Protein AF-A0AAW8ANN6-F1 (afdb_monomer_lite)

pLDDT: mean 72.11, std 9.55, range [45.19, 84.0]

Radius of gyration: 27.36 Å; chains: 1; bounding box: 49×25×71 Å

Foldseek 3Di:
DWDWDDDPVVVDDTDIDDDDQADPVRHGPDDQDEDDPDPPDPHHDDPCPVCVVVVVVVVVVVVVVVVVVVVVVVVVVVVVPPPDPVVVVVVD

Structure (mmCIF, N/CA/C/O backbone):
data_AF-A0AAW8ANN6-F1
#
_entry.id   AF-A0AAW8ANN6-F1
#
loop_
_atom_site.group_PDB
_atom_site.id
_atom_site.type_symbol
_atom_site.label_atom_id
_atom_site.label_alt_id
_atom_site.label_comp_id
_atom_site.label_asym_id
_atom_site.label_entity_id
_atom_site.label_seq_id
_atom_site.pdbx_PDB_ins_code
_atom_site.Cartn_x
_atom_site.Cartn_y
_atom_site.Cartn_z
_atom_site.occupancy
_atom_site.B_iso_or_equiv
_atom_site.auth_seq_id
_atom_site.auth_comp_id
_atom_site.auth_asym_id
_atom_site.auth_atom_id
_atom_site.pdbx_PDB_model_num
ATOM 1 N N . TYR A 1 1 ? 17.853 4.119 -12.344 1.00 70.00 1 TYR A N 1
ATOM 2 C CA . TYR A 1 1 ? 16.999 5.012 -11.529 1.00 70.00 1 TYR A CA 1
ATOM 3 C C . TYR A 1 1 ? 17.590 5.099 -10.129 1.00 70.00 1 TYR A C 1
ATOM 5 O O . TYR A 1 1 ? 18.300 4.183 -9.738 1.00 70.00 1 TYR A O 1
ATOM 13 N N . TYR A 1 2 ? 17.362 6.196 -9.405 1.00 74.81 2 TYR A N 1
ATOM 14 C CA . TYR A 1 2 ? 17.762 6.316 -7.999 1.00 74.81 2 TYR A CA 1
ATOM 15 C C . TYR A 1 2 ? 16.558 5.986 -7.119 1.00 74.81 2 TYR A C 1
ATOM 17 O O . TYR A 1 2 ? 15.470 6.502 -7.365 1.00 74.81 2 TYR A O 1
ATOM 25 N N . VAL A 1 3 ? 16.747 5.115 -6.132 1.00 76.06 3 VAL A N 1
ATOM 26 C CA . VAL A 1 3 ? 15.724 4.763 -5.140 1.00 76.06 3 VAL A CA 1
ATOM 27 C C . VAL A 1 3 ? 16.214 5.245 -3.780 1.00 76.06 3 VAL A C 1
ATOM 29 O O . VAL A 1 3 ? 17.349 4.950 -3.399 1.00 76.06 3 VAL A O 1
ATOM 32 N N . SER A 1 4 ? 15.389 6.022 -3.080 1.00 78.50 4 SER A N 1
ATOM 33 C CA . SER A 1 4 ? 15.628 6.387 -1.684 1.00 78.50 4 SER A CA 1
ATOM 34 C C . SER A 1 4 ? 15.209 5.230 -0.783 1.00 78.50 4 SER A C 1
ATOM 36 O O . SER A 1 4 ? 14.095 4.720 -0.915 1.00 78.50 4 SER A O 1
ATOM 38 N N . GLU A 1 5 ? 16.078 4.827 0.138 1.00 70.94 5 GLU A N 1
ATOM 39 C CA . GLU A 1 5 ? 15.655 4.061 1.314 1.00 70.94 5 GLU A CA 1
ATOM 40 C C . GLU A 1 5 ? 14.695 4.940 2.128 1.00 70.94 5 GLU A C 1
ATOM 42 O O . GLU A 1 5 ? 14.996 6.112 2.351 1.00 70.94 5 GLU A O 1
ATOM 47 N N . ASP A 1 6 ? 13.529 4.394 2.490 1.00 69.75 6 ASP A N 1
ATOM 48 C CA . ASP A 1 6 ? 12.453 5.113 3.179 1.00 69.75 6 ASP A CA 1
ATOM 49 C C . ASP A 1 6 ? 12.989 5.852 4.411 1.00 69.75 6 ASP A C 1
ATOM 51 O O . ASP A 1 6 ? 13.410 5.237 5.390 1.00 69.75 6 ASP A O 1
ATOM 55 N N . GLY A 1 7 ? 13.013 7.181 4.340 1.00 61.56 7 GLY A N 1
ATOM 56 C CA . GLY A 1 7 ? 13.444 8.034 5.436 1.00 61.56 7 GLY A CA 1
ATOM 57 C C . GLY A 1 7 ? 12.297 8.859 5.996 1.00 61.56 7 GLY A C 1
ATOM 58 O O . GLY A 1 7 ? 12.445 10.072 6.166 1.00 61.56 7 GLY A O 1
ATOM 59 N N . TYR A 1 8 ? 11.152 8.226 6.259 1.00 62.81 8 TYR A N 1
ATOM 60 C CA . TYR A 1 8 ? 10.098 8.831 7.066 1.00 62.81 8 TYR A CA 1
ATOM 61 C C . TYR A 1 8 ? 10.597 9.118 8.499 1.00 62.81 8 TYR A C 1
ATOM 63 O O . TYR A 1 8 ? 11.187 8.234 9.123 1.00 62.81 8 TYR A O 1
ATOM 71 N N . PRO A 1 9 ? 10.342 10.312 9.073 1.00 61.22 9 PRO A N 1
ATOM 72 C CA . PRO A 1 9 ? 9.696 11.487 8.483 1.00 61.22 9 PRO A CA 1
ATOM 73 C C . PRO A 1 9 ? 10.705 12.266 7.620 1.00 61.22 9 PRO A C 1
ATOM 75 O O . PRO A 1 9 ? 11.802 12.545 8.092 1.00 61.22 9 PRO A O 1
ATOM 78 N N . GLY A 1 10 ? 10.327 12.632 6.384 1.00 66.31 10 GLY A N 1
ATOM 79 C CA . GLY A 1 10 ? 11.177 13.061 5.242 1.00 66.31 10 GLY A CA 1
ATOM 80 C C . GLY A 1 10 ? 12.177 14.226 5.403 1.00 66.31 10 GLY A C 1
ATOM 81 O O . GLY A 1 10 ? 12.679 14.742 4.410 1.00 66.31 10 GLY A O 1
ATOM 82 N N . TRP A 1 11 ? 12.471 14.634 6.632 1.00 70.88 11 TRP A N 1
ATOM 83 C CA . TRP A 1 11 ? 13.522 15.559 7.055 1.00 70.88 11 TRP A CA 1
ATOM 84 C C . TRP A 1 11 ? 14.818 14.833 7.464 1.00 70.88 11 TRP A C 1
ATOM 86 O O . TRP A 1 11 ? 15.844 15.478 7.674 1.00 70.88 11 TRP A O 1
ATOM 96 N N . MET A 1 12 ? 14.781 13.502 7.595 1.00 73.38 12 MET A N 1
ATOM 97 C CA . MET A 1 12 ? 15.958 12.667 7.854 1.00 73.38 12 MET A CA 1
ATOM 98 C C . MET A 1 12 ? 16.830 12.540 6.589 1.00 73.38 12 MET A C 1
ATOM 100 O O . MET A 1 12 ? 16.296 12.534 5.473 1.00 73.38 12 MET A O 1
ATOM 104 N N . PRO A 1 13 ? 18.164 12.412 6.727 1.00 73.25 13 PRO A N 1
ATOM 105 C CA . PRO A 1 13 ? 19.057 12.200 5.592 1.00 73.25 13 PRO A CA 1
ATOM 106 C C . PRO A 1 13 ? 18.671 10.926 4.829 1.00 73.25 13 PRO A C 1
ATOM 108 O O . PRO A 1 13 ? 18.702 9.824 5.370 1.00 73.25 13 PRO A O 1
ATOM 111 N N . GLN A 1 14 ? 18.300 11.092 3.559 1.00 78.06 14 GLN A N 1
ATOM 112 C CA . GLN A 1 14 ? 17.890 9.993 2.687 1.00 78.06 14 GLN A CA 1
ATOM 113 C C . GLN A 1 14 ? 19.122 9.308 2.098 1.00 78.06 14 GLN A C 1
ATOM 115 O O . GLN A 1 14 ? 19.996 9.964 1.518 1.00 78.06 14 GLN A O 1
ATOM 120 N N . LYS A 1 15 ? 19.176 7.980 2.190 1.00 79.81 15 LYS A N 1
ATOM 121 C CA . LYS A 1 15 ? 20.194 7.189 1.502 1.00 79.81 15 LYS A CA 1
ATOM 122 C C . LYS A 1 15 ? 19.694 6.838 0.106 1.00 79.81 15 LYS A C 1
ATOM 124 O O . LYS A 1 15 ? 18.714 6.118 -0.062 1.00 79.81 15 LYS A O 1
ATOM 129 N N . TRP A 1 16 ? 20.380 7.367 -0.901 1.00 81.62 16 TRP A N 1
ATOM 130 C CA . TRP A 1 16 ? 20.057 7.134 -2.304 1.00 81.62 16 TRP A CA 1
ATOM 131 C C . TRP A 1 16 ? 20.901 5.997 -2.859 1.00 81.62 16 TRP A C 1
ATOM 133 O O . TRP A 1 16 ? 22.130 6.058 -2.836 1.00 81.62 16 TRP A O 1
ATOM 143 N N . THR A 1 17 ? 20.238 4.983 -3.407 1.00 83.81 17 THR A N 1
AT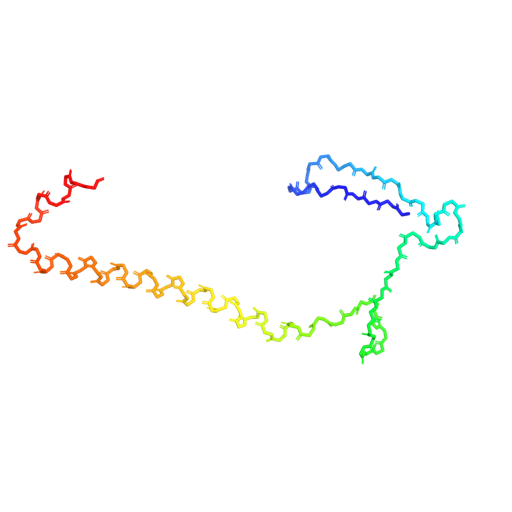OM 144 C CA . THR A 1 17 ? 20.902 3.874 -4.095 1.00 83.81 17 THR A CA 1
ATOM 145 C C . THR A 1 17 ? 20.648 3.982 -5.590 1.00 83.81 17 THR A C 1
ATOM 147 O O . THR A 1 17 ?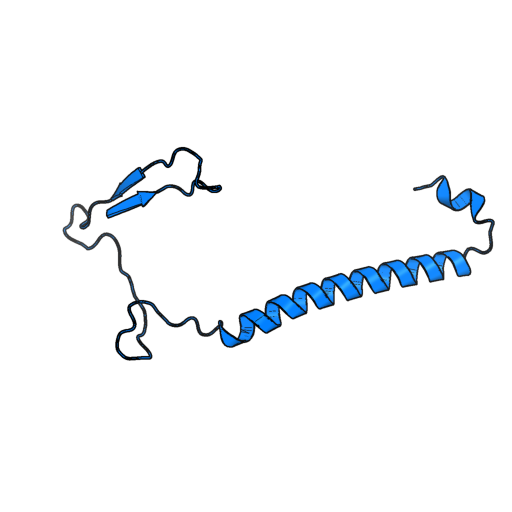 19.503 4.094 -6.036 1.00 83.81 17 THR A O 1
ATOM 150 N N . TRP A 1 18 ? 21.720 3.967 -6.384 1.00 81.88 18 TRP A N 1
ATOM 151 C CA . TRP A 1 18 ? 21.599 3.890 -7.835 1.00 81.88 18 TRP A CA 1
ATOM 152 C C . TRP A 1 18 ? 21.304 2.456 -8.264 1.00 81.88 18 TRP A C 1
ATOM 154 O O . TRP A 1 18 ? 22.009 1.528 -7.873 1.00 81.88 18 TRP A O 1
ATOM 164 N N . ILE A 1 19 ? 20.289 2.293 -9.105 1.00 80.62 19 ILE A N 1
ATOM 165 C CA . ILE A 1 19 ? 19.912 1.013 -9.695 1.00 80.62 19 ILE A CA 1
ATOM 166 C C . ILE A 1 19 ? 20.065 1.121 -11.219 1.00 80.62 19 ILE A C 1
ATOM 168 O O . ILE A 1 19 ? 19.453 2.014 -11.828 1.00 80.62 19 ILE A O 1
ATOM 172 N N . PRO A 1 20 ? 20.866 0.250 -11.858 1.00 83.00 20 PRO A N 1
ATOM 173 C CA . PRO A 1 20 ? 21.012 0.239 -13.307 1.00 83.00 20 PRO A CA 1
ATOM 174 C C . PRO A 1 20 ? 19.674 -0.065 -13.985 1.00 83.00 20 PRO A C 1
ATOM 176 O O . PRO A 1 20 ? 18.852 -0.818 -13.471 1.00 83.00 20 PRO A O 1
ATOM 179 N N . ARG A 1 21 ? 19.448 0.524 -15.164 1.00 76.44 21 ARG A N 1
ATOM 180 C CA . ARG A 1 21 ? 18.239 0.263 -15.965 1.00 76.44 21 ARG A CA 1
ATOM 181 C C . ARG A 1 21 ? 18.188 -1.188 -16.449 1.00 76.44 21 ARG A C 1
ATOM 183 O O . ARG A 1 21 ? 17.117 -1.790 -16.493 1.00 76.44 21 ARG A O 1
ATOM 190 N N . GLU A 1 22 ? 19.346 -1.725 -16.808 1.00 84.00 22 GLU A N 1
ATOM 191 C CA . 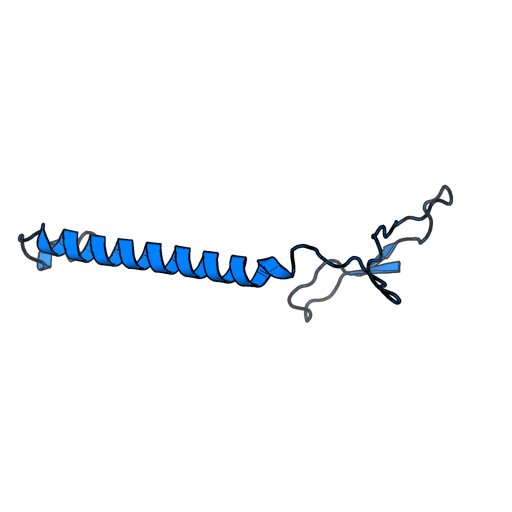GLU A 1 22 ? 19.516 -3.073 -17.332 1.00 84.00 22 GLU A CA 1
ATOM 192 C C . GLU A 1 22 ? 20.444 -3.860 -16.410 1.00 84.00 22 GLU A C 1
ATOM 194 O O . GLU A 1 22 ? 21.466 -3.351 -15.950 1.00 84.00 22 GLU A O 1
ATOM 199 N N . LEU A 1 23 ? 20.074 -5.106 -16.120 1.00 82.50 23 LEU A N 1
ATOM 200 C CA . LEU A 1 23 ? 20.971 -6.057 -15.470 1.00 82.50 23 LEU A CA 1
ATOM 201 C C . LEU A 1 23 ? 22.165 -6.352 -16.396 1.00 82.50 23 LEU A C 1
ATOM 203 O O . LEU A 1 23 ? 22.046 -6.169 -17.606 1.00 82.50 23 LEU A O 1
ATOM 207 N N . PRO A 1 24 ? 23.282 -6.899 -15.883 1.00 82.56 24 PRO A N 1
ATOM 208 C CA . PRO A 1 24 ? 24.460 -7.227 -16.698 1.00 82.56 24 PRO A CA 1
ATOM 209 C C . PRO A 1 24 ? 24.180 -8.096 -17.940 1.00 82.56 24 PRO A C 1
ATOM 211 O O . PRO A 1 24 ? 24.963 -8.095 -18.880 1.00 82.56 24 PRO A O 1
ATOM 214 N N . GLY A 1 25 ? 23.056 -8.822 -17.959 1.00 83.00 25 GLY A N 1
ATOM 215 C CA . GLY A 1 25 ? 22.572 -9.590 -19.110 1.00 83.00 25 GLY A CA 1
ATOM 216 C C . GLY A 1 25 ? 21.616 -8.845 -20.056 1.00 83.00 25 GLY A C 1
ATOM 217 O O . GLY A 1 25 ? 20.879 -9.507 -20.779 1.00 83.00 25 GLY A O 1
ATOM 218 N N . GLY A 1 26 ? 21.534 -7.511 -20.009 1.00 81.50 26 GLY A N 1
ATOM 219 C CA . GLY A 1 26 ? 20.711 -6.683 -20.911 1.00 81.50 26 GLY A CA 1
ATOM 220 C C . GLY A 1 26 ? 19.197 -6.726 -20.658 1.00 81.50 26 GLY A C 1
ATOM 221 O O . GLY A 1 26 ? 18.415 -6.149 -21.407 1.00 81.50 26 GLY A O 1
ATOM 222 N N . ARG A 1 27 ? 18.743 -7.417 -19.606 1.00 81.56 27 ARG A N 1
ATOM 223 C CA . ARG A 1 27 ? 17.321 -7.477 -19.225 1.00 81.56 27 ARG A CA 1
ATOM 224 C C . ARG A 1 27 ? 16.946 -6.247 -18.404 1.00 81.56 27 ARG A C 1
ATOM 226 O O . ARG A 1 27 ? 17.732 -5.818 -17.563 1.00 81.56 27 ARG A O 1
ATOM 233 N N . ALA A 1 28 ? 15.732 -5.728 -18.586 1.00 80.31 28 ALA A N 1
ATOM 234 C CA . ALA A 1 28 ? 15.210 -4.643 -17.756 1.00 80.31 28 ALA A CA 1
ATOM 235 C C . ALA A 1 28 ? 15.235 -5.033 -16.267 1.00 80.31 28 ALA A C 1
ATOM 237 O O . ALA A 1 28 ? 14.761 -6.108 -15.895 1.00 80.31 28 ALA A O 1
ATOM 238 N N . SER A 1 29 ? 15.792 -4.163 -15.421 1.00 77.75 29 SER A N 1
ATOM 239 C CA . SER A 1 29 ? 15.914 -4.415 -13.980 1.00 77.75 29 SER A CA 1
ATOM 240 C C . SER A 1 29 ? 14.590 -4.270 -13.222 1.00 77.75 29 SER A C 1
ATOM 242 O O . SER A 1 29 ? 14.485 -4.785 -12.111 1.00 77.75 29 SER A O 1
ATOM 244 N N . PHE A 1 30 ? 13.588 -3.605 -13.799 1.00 74.81 30 PHE A N 1
ATOM 245 C CA . PHE A 1 30 ? 12.250 -3.465 -13.229 1.00 74.81 30 PHE A CA 1
ATOM 246 C C . PHE A 1 30 ? 11.203 -3.601 -14.332 1.00 74.81 30 PHE A C 1
ATOM 248 O O . PHE A 1 30 ? 11.372 -3.051 -15.422 1.00 74.81 30 PHE A O 1
ATOM 255 N N . ILE A 1 31 ? 10.123 -4.324 -14.041 1.00 79.31 31 ILE A N 1
ATOM 256 C CA . ILE A 1 31 ? 8.996 -4.502 -14.954 1.00 79.31 31 ILE A CA 1
ATOM 257 C C . ILE A 1 31 ? 7.757 -3.963 -14.245 1.00 79.31 31 ILE A C 1
ATOM 259 O O . ILE A 1 31 ? 7.299 -4.534 -13.259 1.00 79.31 31 ILE A O 1
ATOM 263 N N . HIS A 1 32 ? 7.230 -2.846 -14.741 1.00 75.88 32 HIS A N 1
ATOM 264 C CA . HIS A 1 32 ? 5.965 -2.287 -14.273 1.00 75.88 32 HIS A CA 1
ATOM 265 C C . HIS A 1 32 ? 4.830 -2.897 -15.094 1.00 75.88 32 HIS A C 1
ATOM 267 O O . HIS A 1 32 ? 4.600 -2.482 -16.228 1.00 75.88 32 HIS A O 1
ATOM 273 N N . VAL A 1 33 ? 4.169 -3.919 -14.549 1.00 76.75 33 VAL A N 1
ATOM 274 C CA . VAL A 1 33 ? 3.028 -4.585 -15.194 1.00 76.75 33 VAL A CA 1
ATOM 275 C C . VAL A 1 33 ? 1.748 -4.094 -14.538 1.00 76.75 33 VAL A C 1
ATOM 277 O O . VAL A 1 33 ? 1.586 -4.213 -13.325 1.00 76.75 33 VAL A O 1
ATOM 280 N N . PHE A 1 34 ? 0.837 -3.552 -15.335 1.00 79.94 34 PHE A N 1
ATOM 281 C CA . PHE A 1 34 ? -0.519 -3.236 -14.907 1.00 79.94 34 PHE A CA 1
ATOM 282 C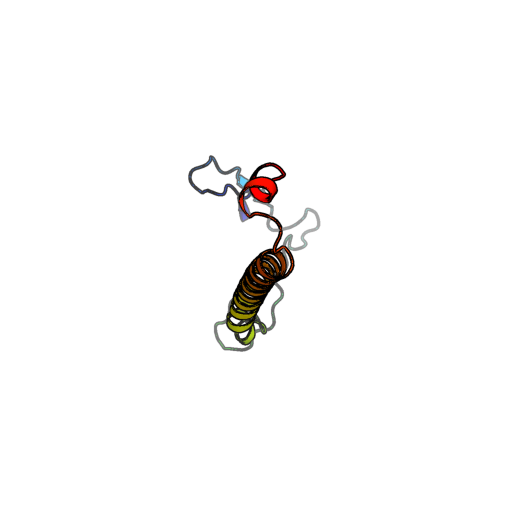 C . PHE A 1 34 ? -1.476 -3.371 -16.089 1.00 79.94 34 PHE A C 1
ATOM 284 O O . PHE A 1 34 ? -1.057 -3.285 -17.243 1.00 79.94 34 PHE A O 1
ATOM 291 N N . GLU A 1 35 ? -2.752 -3.584 -15.790 1.00 76.75 35 GLU A N 1
ATOM 292 C CA . GLU A 1 35 ? -3.819 -3.608 -16.784 1.00 76.75 35 GLU A CA 1
ATOM 293 C C . GLU A 1 35 ? -4.430 -2.199 -16.884 1.00 76.75 35 GLU A C 1
ATOM 295 O O . GLU A 1 35 ? -4.950 -1.699 -15.880 1.00 76.75 35 GLU A O 1
ATOM 300 N N . PRO A 1 36 ? -4.305 -1.506 -18.033 1.00 73.56 36 PRO A N 1
ATOM 301 C CA . PRO A 1 36 ? -4.936 -0.208 -18.228 1.00 73.56 36 PRO A CA 1
ATOM 302 C C . PRO A 1 36 ? -6.440 -0.397 -18.443 1.00 73.56 36 PRO A C 1
ATOM 304 O O . PRO A 1 36 ? -6.861 -1.127 -19.338 1.00 73.56 36 PRO A O 1
ATOM 307 N N . VAL A 1 37 ? -7.243 0.274 -17.624 1.00 78.50 37 VAL A N 1
ATOM 308 C CA . VAL A 1 37 ? -8.712 0.260 -17.705 1.00 78.50 37 VAL A CA 1
ATOM 309 C C . VAL A 1 37 ? -9.232 1.489 -18.459 1.00 78.50 37 VAL A C 1
ATOM 311 O O . VAL A 1 37 ? -10.264 1.419 -19.120 1.00 78.50 37 VAL A O 1
ATOM 314 N N . GLU A 1 38 ? -8.504 2.608 -18.405 1.00 77.06 38 GLU A N 1
ATOM 315 C CA . GLU A 1 38 ? -8.857 3.871 -19.070 1.00 77.06 38 GLU A CA 1
ATOM 316 C C . GLU A 1 38 ? -7.678 4.430 -19.881 1.00 77.06 38 GLU A C 1
ATOM 318 O O . GLU A 1 38 ? -6.511 4.112 -19.624 1.00 77.06 38 GLU A O 1
ATOM 323 N N . ASP A 1 39 ? -7.987 5.293 -20.852 1.00 76.25 39 ASP A N 1
ATOM 324 C CA . ASP A 1 39 ? -6.982 5.973 -21.671 1.00 76.25 39 ASP A CA 1
ATOM 325 C C . ASP A 1 39 ? -6.137 6.946 -20.827 1.00 76.25 39 ASP A C 1
ATOM 327 O O . ASP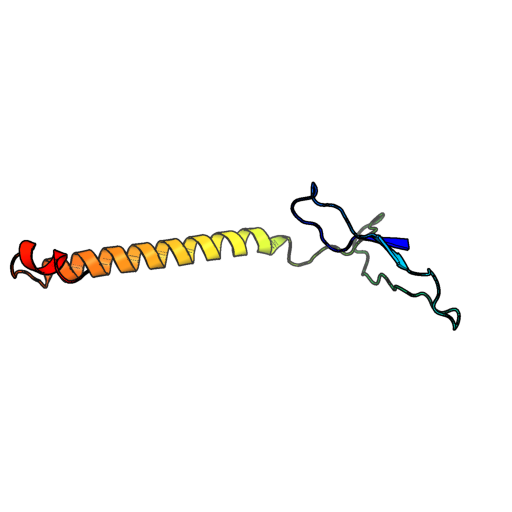 A 1 39 ? -6.639 7.638 -19.940 1.00 76.25 39 ASP A O 1
ATOM 331 N N . GLY A 1 40 ? -4.827 6.978 -21.073 1.00 77.69 40 GLY A N 1
ATOM 332 C CA . GLY A 1 40 ? -3.873 7.790 -20.307 1.00 77.69 40 GLY A CA 1
ATOM 333 C C . GLY A 1 40 ? -3.461 7.238 -18.931 1.00 77.69 40 GLY A C 1
ATOM 334 O O . GLY A 1 40 ? -2.686 7.891 -18.224 1.00 77.69 40 GLY A O 1
ATOM 335 N N . GLN A 1 41 ? -3.909 6.042 -18.531 1.00 76.94 41 GLN A N 1
ATOM 336 C CA . GLN A 1 41 ? -3.476 5.433 -17.268 1.00 76.94 41 GLN A CA 1
ATOM 337 C C . GLN A 1 41 ? -1.996 5.019 -17.314 1.00 76.94 41 GLN A C 1
ATOM 339 O O . GLN A 1 41 ? -1.566 4.222 -18.141 1.00 76.94 41 GLN A O 1
ATOM 344 N N . THR A 1 42 ? -1.203 5.546 -16.377 1.00 74.75 42 THR A N 1
ATOM 345 C CA . THR A 1 42 ? 0.227 5.206 -16.197 1.00 74.75 42 THR A CA 1
ATOM 346 C C . THR A 1 42 ? 0.467 4.243 -15.027 1.00 74.75 42 THR A C 1
ATOM 348 O O . THR A 1 42 ? 1.598 3.818 -14.766 1.00 74.75 42 THR A O 1
ATOM 351 N N . ARG A 1 43 ? -0.600 3.897 -14.298 1.00 74.31 43 ARG A N 1
ATOM 352 C CA . ARG A 1 43 ? -0.624 2.977 -13.155 1.00 74.31 43 ARG A CA 1
ATOM 353 C C . ARG A 1 43 ? -1.945 2.211 -13.157 1.00 74.31 43 ARG A C 1
ATOM 355 O O . ARG A 1 43 ? -2.950 2.741 -13.615 1.00 74.31 43 ARG A O 1
ATOM 362 N N . GLY A 1 44 ? -1.934 0.994 -12.614 1.00 72.31 44 GLY A N 1
ATOM 363 C CA . GLY A 1 44 ? -3.149 0.196 -12.472 1.00 72.31 44 GLY A CA 1
ATOM 364 C C . GLY A 1 44 ? -4.143 0.858 -11.523 1.00 72.31 44 GLY A C 1
ATOM 365 O O . GLY A 1 44 ? -3.757 1.352 -10.459 1.00 72.31 44 GLY A O 1
ATOM 366 N N . ALA A 1 45 ? -5.418 0.850 -11.900 1.00 69.88 45 ALA A N 1
ATOM 367 C CA . ALA A 1 45 ? -6.500 1.227 -11.005 1.00 69.88 45 ALA A CA 1
ATOM 368 C C . ALA A 1 45 ? -6.647 0.154 -9.912 1.00 69.88 45 ALA A C 1
ATOM 370 O O . ALA A 1 45 ? -6.805 -1.031 -10.204 1.00 69.88 45 ALA A O 1
ATOM 371 N N . ASN A 1 46 ? -6.567 0.550 -8.639 1.00 67.81 46 ASN A N 1
ATOM 372 C CA . ASN A 1 46 ? -6.764 -0.385 -7.534 1.00 67.81 46 ASN A CA 1
ATOM 373 C C . ASN A 1 46 ? -8.260 -0.715 -7.408 1.00 67.81 46 ASN A C 1
ATOM 375 O O . ASN A 1 46 ? -9.053 0.140 -7.020 1.00 67.81 46 ASN A O 1
ATOM 379 N N . VAL A 1 47 ? -8.635 -1.963 -7.689 1.00 68.69 47 VAL A N 1
ATOM 380 C CA . VAL A 1 47 ? -10.022 -2.459 -7.596 1.00 68.69 47 VAL A CA 1
ATOM 381 C C . VAL A 1 47 ? -10.631 -2.321 -6.196 1.00 68.69 47 VAL A C 1
ATOM 383 O O . VAL A 1 47 ? -11.848 -2.241 -6.062 1.00 68.69 47 VAL A O 1
ATOM 386 N N . PHE A 1 48 ? -9.803 -2.243 -5.151 1.00 65.44 48 PHE A N 1
ATOM 387 C CA . PHE A 1 48 ? -10.258 -2.104 -3.766 1.00 65.44 48 PHE A CA 1
ATOM 388 C C . PHE A 1 48 ? -10.505 -0.657 -3.336 1.00 65.44 48 PHE A C 1
ATOM 390 O O . PHE A 1 48 ? -10.881 -0.422 -2.188 1.00 65.44 48 PHE A O 1
ATOM 397 N N . TYR A 1 49 ? -10.318 0.324 -4.224 1.00 64.56 49 TYR A N 1
ATOM 398 C CA . TYR A 1 49 ? -10.533 1.730 -3.878 1.00 64.56 49 TYR A CA 1
ATOM 399 C C . TYR A 1 49 ? -11.975 1.998 -3.417 1.00 64.56 49 TYR A C 1
ATOM 401 O O . TYR A 1 49 ? -12.189 2.748 -2.470 1.00 64.56 49 TYR A O 1
ATOM 409 N N . SER A 1 50 ? -12.955 1.306 -4.006 1.00 71.31 50 SER A N 1
ATOM 410 C CA . SER A 1 50 ? -14.374 1.396 -3.631 1.00 71.31 50 SER A CA 1
ATOM 411 C C . SER A 1 50 ? -14.690 0.848 -2.234 1.00 71.31 50 SER A C 1
ATOM 413 O O . SER A 1 50 ? -15.680 1.249 -1.629 1.00 71.31 50 SER A O 1
ATOM 415 N N . VAL A 1 51 ? -13.856 -0.050 -1.703 1.00 70.44 51 VAL A N 1
ATOM 416 C CA . VAL A 1 51 ? -14.087 -0.733 -0.416 1.00 70.44 51 VAL A CA 1
ATOM 417 C C . VAL A 1 51 ? -13.220 -0.140 0.702 1.00 70.44 51 VAL A C 1
ATOM 419 O O . VAL A 1 51 ? -13.462 -0.384 1.881 1.00 70.44 51 VAL A O 1
ATOM 422 N N . MET A 1 52 ? -12.232 0.689 0.362 1.00 75.06 52 MET A N 1
ATOM 423 C CA . MET A 1 52 ? -11.277 1.245 1.324 1.00 75.06 52 MET A CA 1
ATOM 424 C C . MET A 1 52 ? -11.946 2.119 2.397 1.00 75.06 52 MET A C 1
ATOM 426 O O . MET A 1 52 ? -11.610 2.020 3.577 1.00 75.06 52 MET A O 1
ATOM 430 N N . GLU A 1 53 ? -12.926 2.938 2.011 1.00 70.94 53 GLU A N 1
ATOM 431 C CA . GLU A 1 53 ? -13.699 3.756 2.954 1.00 70.94 53 GLU A CA 1
ATOM 432 C C . GLU A 1 53 ? -14.527 2.886 3.914 1.00 70.94 53 GLU A C 1
ATOM 434 O O . GLU A 1 53 ? -14.534 3.115 5.125 1.00 70.94 53 GLU A O 1
ATOM 439 N N . GLN A 1 54 ? -15.150 1.824 3.394 1.00 68.31 54 GLN A N 1
ATOM 440 C CA . GLN A 1 54 ? -15.922 0.873 4.197 1.00 68.31 54 GLN A CA 1
ATOM 441 C C . GLN A 1 54 ? -15.030 0.106 5.181 1.00 68.31 54 GLN A C 1
ATOM 443 O O . GLN A 1 54 ? -15.405 -0.066 6.340 1.00 68.31 54 GLN A O 1
ATOM 448 N N . MET A 1 55 ? -13.827 -0.296 4.762 1.00 74.19 55 MET A N 1
ATOM 449 C CA . MET A 1 55 ? -12.852 -0.946 5.645 1.00 74.19 55 MET A CA 1
ATOM 450 C C . MET A 1 55 ? -12.418 -0.037 6.798 1.00 74.19 55 MET A C 1
ATOM 452 O O . MET A 1 55 ? -12.339 -0.494 7.936 1.00 74.19 55 MET A O 1
ATOM 456 N N . LYS A 1 56 ? -12.199 1.258 6.538 1.00 77.56 56 LYS A N 1
ATOM 457 C CA . LYS A 1 56 ? -11.858 2.219 7.595 1.00 77.56 56 LYS A CA 1
ATOM 458 C C . LYS A 1 56 ? -12.998 2.394 8.605 1.00 77.56 56 LYS A C 1
ATOM 460 O O . LYS A 1 56 ? -12.742 2.475 9.804 1.00 77.56 56 LYS A O 1
ATOM 465 N N . MET A 1 57 ? -14.251 2.420 8.146 1.00 74.75 57 MET A N 1
ATOM 466 C CA . MET A 1 57 ? -15.405 2.482 9.050 1.00 74.75 57 MET A CA 1
ATOM 467 C C . MET A 1 57 ? -15.555 1.211 9.892 1.00 74.75 57 MET A C 1
ATOM 469 O O . MET A 1 57 ? -15.849 1.311 11.084 1.00 74.75 57 MET A O 1
ATOM 473 N N . LEU A 1 58 ? -15.319 0.031 9.312 1.00 78.88 58 LEU A N 1
ATOM 474 C CA . LEU A 1 58 ? -15.383 -1.240 10.042 1.00 78.88 58 LEU A CA 1
ATOM 475 C C . LEU A 1 58 ? -14.410 -1.279 11.225 1.00 78.88 58 LEU A C 1
ATOM 477 O O . LEU A 1 58 ? -14.812 -1.679 12.315 1.00 78.88 58 LEU A O 1
ATOM 481 N N . ASP A 1 59 ? -13.181 -0.794 11.047 1.00 78.31 59 ASP A N 1
ATOM 482 C CA . ASP A 1 59 ? -12.194 -0.710 12.131 1.00 78.31 59 ASP A CA 1
ATOM 483 C C . ASP A 1 59 ? -12.674 0.217 13.268 1.00 78.31 59 ASP A C 1
ATOM 485 O O . ASP A 1 59 ? -12.644 -0.133 14.451 1.00 78.31 59 ASP A O 1
ATOM 489 N N . THR A 1 60 ? -13.243 1.381 12.934 1.00 77.75 60 THR A N 1
ATOM 490 C CA . THR A 1 60 ? -13.818 2.282 13.953 1.00 77.75 60 THR A CA 1
ATOM 491 C C . THR A 1 60 ? -15.038 1.686 14.663 1.00 77.75 60 THR A C 1
ATOM 493 O O . THR A 1 60 ? -15.199 1.852 15.876 1.00 77.75 60 THR A O 1
ATOM 496 N N . LEU A 1 61 ? -15.886 0.948 13.941 1.00 77.69 61 LEU A N 1
ATOM 497 C CA . LEU A 1 61 ? -17.050 0.280 14.518 1.00 77.69 61 LEU A CA 1
ATOM 498 C C . LEU A 1 61 ? -16.619 -0.832 15.480 1.00 77.69 61 LEU A C 1
ATOM 500 O O . LEU A 1 61 ? -17.163 -0.937 16.577 1.00 77.69 61 LEU A O 1
ATOM 504 N N . GLN A 1 62 ? -15.619 -1.629 15.107 1.00 76.75 62 GLN A N 1
ATOM 505 C CA . GLN A 1 62 ? -15.095 -2.690 15.962 1.00 76.75 62 GLN A CA 1
ATOM 506 C C . GLN A 1 62 ? -14.507 -2.122 17.263 1.00 76.75 62 GLN A C 1
ATOM 508 O O . GLN A 1 62 ? -14.810 -2.619 18.350 1.00 76.75 62 GLN A O 1
ATOM 513 N N . ASN A 1 63 ? -13.740 -1.032 17.170 1.00 78.06 63 ASN A N 1
ATOM 514 C CA . ASN A 1 63 ? -13.162 -0.363 18.336 1.00 78.06 63 ASN A CA 1
ATOM 515 C C . ASN A 1 63 ? -14.237 0.218 19.275 1.00 78.06 63 ASN A C 1
ATOM 517 O O . ASN A 1 63 ? -14.171 0.023 20.490 1.00 78.06 63 ASN A O 1
ATOM 521 N N . THR A 1 64 ? -15.265 0.878 18.736 1.00 79.62 64 THR A N 1
ATOM 522 C CA . THR A 1 64 ? -16.368 1.431 19.549 1.00 79.62 64 THR A CA 1
ATOM 523 C C . THR A 1 64 ? -17.242 0.345 20.180 1.00 79.62 64 THR A C 1
ATOM 525 O O . THR A 1 64 ? -17.684 0.499 21.321 1.00 79.62 64 THR A O 1
ATOM 528 N N . GLN A 1 65 ? -17.458 -0.780 19.492 1.00 75.75 65 GLN A N 1
ATOM 529 C CA . GLN A 1 65 ? -18.154 -1.937 20.058 1.00 75.75 65 GLN A CA 1
ATOM 530 C C . GLN A 1 65 ? -17.381 -2.544 21.230 1.00 75.75 65 GLN A C 1
ATOM 532 O O . GLN A 1 65 ? -17.985 -2.812 22.270 1.00 75.75 65 GLN A O 1
ATOM 537 N N . LEU A 1 66 ? -16.061 -2.705 21.101 1.00 79.62 66 LEU A N 1
ATOM 538 C CA . LEU A 1 66 ? -15.210 -3.212 22.177 1.00 79.62 66 LEU A CA 1
ATOM 539 C C . LEU A 1 66 ? -15.223 -2.269 23.389 1.00 79.62 66 LEU A C 1
ATOM 541 O O . LEU A 1 66 ? -15.420 -2.720 24.515 1.00 79.62 66 LEU A O 1
ATOM 545 N N . GLN A 1 67 ? -15.129 -0.957 23.165 1.00 76.38 67 GLN A N 1
ATOM 546 C CA . GLN A 1 67 ? -15.259 0.041 24.231 1.00 76.38 67 GLN A CA 1
ATOM 547 C C . GLN A 1 67 ? -16.638 -0.003 24.906 1.00 76.38 67 GLN A C 1
ATOM 549 O O . GLN A 1 67 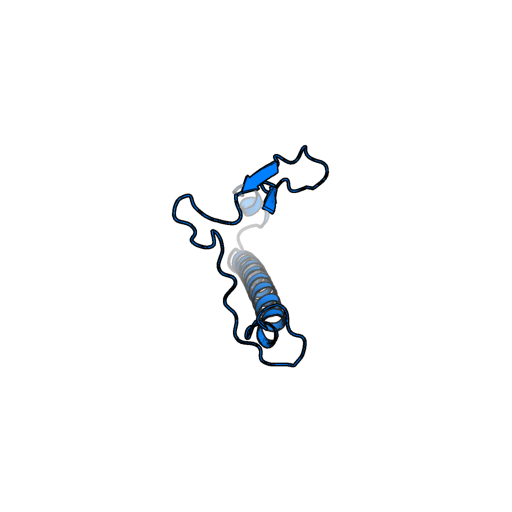? -16.724 0.008 26.132 1.00 76.38 67 GLN A O 1
ATOM 554 N N . SER A 1 68 ? -17.723 -0.109 24.131 1.00 77.69 68 SER A N 1
ATOM 555 C CA . SER A 1 68 ? -19.079 -0.232 24.681 1.00 77.69 68 SER A CA 1
ATOM 556 C C . SER A 1 68 ? -19.254 -1.516 25.492 1.00 77.69 68 SER A C 1
ATOM 558 O O . SER A 1 68 ? -19.881 -1.482 26.549 1.00 77.69 68 SER A O 1
ATOM 560 N N . ALA A 1 69 ? -18.691 -2.636 25.032 1.00 80.50 69 ALA A N 1
ATOM 561 C CA . ALA A 1 69 ? -18.726 -3.907 25.747 1.00 80.50 69 ALA A CA 1
ATOM 562 C C . ALA A 1 69 ? -17.959 -3.831 27.074 1.00 80.50 69 ALA A C 1
ATOM 564 O O . ALA A 1 69 ? -18.486 -4.276 28.089 1.00 80.50 69 ALA A O 1
ATOM 565 N N . ILE A 1 70 ? -16.778 -3.202 27.092 1.00 83.62 70 ILE A N 1
ATOM 566 C CA . ILE A 1 70 ? -15.999 -2.975 28.319 1.00 83.62 70 ILE A CA 1
ATOM 567 C C . ILE A 1 70 ? -16.783 -2.104 29.300 1.00 83.62 70 ILE A C 1
ATOM 569 O O . ILE A 1 70 ? -16.925 -2.472 30.460 1.00 83.62 70 ILE A O 1
ATOM 573 N N . VAL A 1 71 ? -17.349 -0.982 28.848 1.00 78.88 71 VAL A N 1
ATOM 574 C CA . VAL A 1 71 ? -18.144 -0.100 29.718 1.00 78.88 71 VAL A CA 1
ATOM 575 C C . VAL A 1 71 ? -19.370 -0.832 30.269 1.00 78.88 71 VAL A C 1
ATOM 577 O O . VAL A 1 71 ? -19.647 -0.736 31.460 1.00 78.88 71 VAL A O 1
ATOM 580 N N . LYS A 1 72 ? -20.080 -1.607 29.441 1.00 76.44 72 LYS A N 1
ATOM 581 C CA . LYS A 1 72 ? -21.221 -2.423 29.889 1.00 76.44 72 LYS A CA 1
ATOM 582 C C . LYS A 1 72 ? -20.804 -3.497 30.890 1.00 76.44 72 LYS A C 1
ATOM 584 O O . LYS A 1 72 ? -21.521 -3.699 31.861 1.00 76.44 72 LYS A O 1
ATOM 589 N N . ALA A 1 73 ? -19.663 -4.150 30.676 1.00 79.44 73 ALA A N 1
ATOM 590 C CA . ALA A 1 73 ? -19.118 -5.136 31.600 1.00 79.44 73 ALA A CA 1
ATOM 591 C C . ALA A 1 73 ? -18.706 -4.497 32.933 1.00 79.44 73 ALA A C 1
ATOM 593 O O . ALA A 1 73 ? -19.016 -5.054 33.975 1.00 79.44 73 ALA A O 1
ATOM 594 N N . MET A 1 74 ? -18.093 -3.310 32.915 1.00 77.25 74 MET A N 1
ATOM 595 C CA . MET A 1 74 ? -17.769 -2.548 34.127 1.00 77.25 74 MET A CA 1
ATOM 596 C C . MET A 1 74 ? -19.034 -2.139 34.886 1.00 77.25 74 MET A C 1
ATOM 598 O O . MET A 1 74 ? -19.122 -2.380 36.083 1.00 77.25 74 MET A O 1
ATOM 602 N N . TYR A 1 75 ? -20.041 -1.587 34.198 1.00 74.44 75 TYR A N 1
ATOM 603 C CA . TYR A 1 75 ? -21.333 -1.263 34.815 1.00 74.44 75 TYR A CA 1
ATOM 604 C C . TYR A 1 75 ? -22.010 -2.509 35.402 1.00 74.44 75 TYR A C 1
ATOM 606 O O . TYR A 1 75 ? -22.477 -2.472 36.538 1.00 74.44 75 TYR A O 1
ATOM 614 N N . ALA A 1 76 ? -22.034 -3.624 34.668 1.00 74.50 76 ALA A N 1
ATOM 615 C CA . ALA A 1 76 ? -22.588 -4.883 35.158 1.00 74.50 76 ALA A CA 1
ATOM 616 C C . ALA A 1 76 ? -21.814 -5.403 36.378 1.00 74.50 76 ALA A C 1
ATOM 618 O O . ALA A 1 76 ? -22.431 -5.729 37.384 1.00 74.50 76 ALA A O 1
ATOM 619 N N . ALA A 1 77 ? -20.480 -5.377 36.339 1.00 70.81 77 ALA A N 1
ATOM 620 C CA . ALA A 1 77 ? -19.628 -5.773 37.456 1.00 70.81 77 ALA A CA 1
ATOM 621 C C . ALA A 1 77 ? -19.853 -4.897 38.697 1.00 70.81 77 ALA A C 1
ATOM 623 O O . ALA A 1 77 ? -19.889 -5.422 39.802 1.00 70.81 77 ALA A O 1
ATOM 624 N N . THR A 1 78 ? -20.067 -3.584 38.539 1.00 65.88 78 THR A N 1
ATOM 625 C CA . THR A 1 78 ? -20.388 -2.696 39.672 1.00 65.88 78 THR A CA 1
ATOM 626 C C . THR A 1 78 ? -21.777 -2.938 40.264 1.00 65.88 78 THR A C 1
ATOM 628 O O . THR A 1 78 ? -21.966 -2.706 41.451 1.00 65.88 78 THR A O 1
ATOM 631 N N . ILE A 1 79 ? -22.741 -3.400 39.462 1.00 62.28 79 ILE A N 1
ATOM 632 C CA . ILE A 1 79 ? -24.115 -3.679 39.913 1.00 62.28 79 ILE A CA 1
ATOM 633 C C . ILE A 1 79 ? -24.210 -5.079 40.538 1.00 62.28 79 ILE A C 1
ATOM 635 O O . ILE A 1 79 ? -24.909 -5.259 41.529 1.00 62.28 79 ILE A O 1
ATOM 639 N N . GLU A 1 80 ? -23.501 -6.073 39.994 1.00 57.47 80 GLU A N 1
ATOM 640 C CA . GLU A 1 80 ? -23.387 -7.406 40.606 1.00 57.47 80 GLU A CA 1
ATOM 641 C C . GLU A 1 80 ? -22.535 -7.377 41.885 1.00 57.47 80 GLU A C 1
ATOM 643 O O . GLU A 1 80 ? -22.770 -8.159 42.805 1.00 57.47 80 GLU A O 1
ATOM 648 N N . SER A 1 81 ? -21.577 -6.448 41.973 1.00 52.72 81 SER A N 1
ATOM 649 C CA . SER A 1 81 ? -20.745 -6.209 43.152 1.00 52.72 81 SER A CA 1
ATOM 650 C C . SER A 1 81 ? -21.358 -5.158 44.085 1.00 52.72 81 SER A C 1
ATOM 652 O O . SER A 1 81 ? -20.691 -4.183 44.439 1.00 52.72 81 SER A O 1
ATOM 654 N N . GLU A 1 82 ? -22.587 -5.371 44.570 1.00 49.72 82 GLU A N 1
ATOM 655 C CA . GLU A 1 82 ? -23.062 -4.728 45.812 1.00 49.72 82 GLU A CA 1
ATOM 656 C C . GLU A 1 82 ? -22.295 -5.269 47.043 1.00 49.72 82 GLU A C 1
ATOM 658 O O . GLU A 1 82 ? -22.854 -5.804 48.000 1.00 49.72 82 GLU A O 1
ATOM 663 N N . LEU A 1 83 ? -20.972 -5.119 47.021 1.00 47.88 83 LEU A N 1
ATOM 664 C CA . LEU A 1 83 ? -20.108 -5.129 48.185 1.00 47.88 83 LEU A CA 1
ATOM 665 C C . LEU A 1 83 ? -19.133 -3.961 48.004 1.00 47.88 83 LEU A C 1
ATOM 667 O O . LEU A 1 83 ? -18.209 -4.027 47.203 1.00 47.88 83 LEU A O 1
ATOM 671 N N . ASP A 1 84 ? -19.470 -2.869 48.693 1.00 53.50 84 ASP A N 1
ATOM 672 C CA . ASP A 1 84 ? -18.737 -1.616 48.896 1.00 53.50 84 ASP A CA 1
ATOM 673 C C . ASP A 1 84 ? -17.709 -1.217 47.814 1.00 53.50 84 ASP A C 1
ATOM 675 O O . ASP A 1 84 ? -16.562 -1.675 47.790 1.00 53.50 84 ASP A O 1
ATOM 679 N N . THR A 1 85 ? -18.114 -0.254 46.978 1.00 56.62 85 THR A N 1
ATOM 680 C CA . THR A 1 85 ? -17.323 0.432 45.937 1.00 56.62 85 THR A CA 1
ATOM 681 C C . THR A 1 85 ? -15.928 0.888 46.376 1.00 56.62 85 THR A C 1
ATOM 683 O O . THR A 1 85 ? -15.066 1.107 45.525 1.00 56.62 85 THR A O 1
ATOM 686 N N . GLN A 1 86 ? -15.686 1.020 47.682 1.00 55.25 86 GLN A N 1
ATOM 687 C CA . GLN A 1 86 ? -14.402 1.430 48.235 1.00 55.25 86 GLN A CA 1
ATOM 688 C C . GLN A 1 86 ? -13.303 0.356 48.109 1.00 55.25 86 GLN A C 1
ATOM 690 O O . GLN A 1 86 ? -12.142 0.718 47.949 1.00 55.25 86 GLN A O 1
ATOM 695 N N . SER A 1 87 ? -13.639 -0.943 48.121 1.00 55.81 87 SER A N 1
ATOM 696 C CA . SER A 1 87 ? -12.638 -2.035 48.128 1.00 55.81 87 SER A CA 1
ATOM 697 C C . SER A 1 87 ? -12.178 -2.475 46.729 1.00 55.81 87 SER A C 1
ATOM 699 O O . SER A 1 87 ? -11.131 -3.102 46.583 1.00 55.81 87 SER A O 1
ATOM 701 N N . ALA A 1 88 ? -12.947 -2.157 45.683 1.00 51.22 88 ALA A N 1
ATOM 702 C CA . ALA A 1 88 ? -12.656 -2.575 44.308 1.00 51.22 88 ALA A CA 1
ATOM 703 C C . ALA A 1 88 ? -11.603 -1.696 43.605 1.00 51.22 88 ALA A C 1
ATOM 705 O O . ALA A 1 88 ? -10.950 -2.150 42.669 1.00 51.22 88 ALA A O 1
ATOM 706 N N . MET A 1 89 ? -11.416 -0.454 44.062 1.00 54.16 89 MET A N 1
ATOM 707 C CA . MET A 1 89 ? -10.422 0.475 43.505 1.00 54.16 89 MET A CA 1
ATOM 708 C C . MET A 1 89 ? -8.984 0.183 43.961 1.00 54.16 89 MET A C 1
ATOM 710 O O . MET A 1 89 ? -8.055 0.684 43.341 1.00 54.16 89 MET A O 1
ATOM 714 N N . ASP A 1 90 ? -8.798 -0.643 44.994 1.00 49.78 90 ASP A N 1
ATOM 715 C CA . ASP A 1 90 ? -7.475 -1.007 45.527 1.00 49.78 90 ASP A CA 1
ATOM 716 C C . ASP A 1 90 ? -6.841 -2.223 44.813 1.00 49.78 90 ASP A C 1
ATOM 718 O O . ASP A 1 90 ? -5.702 -2.587 45.105 1.00 49.78 90 ASP A O 1
ATOM 722 N N . PHE A 1 91 ? -7.560 -2.867 43.884 1.00 53.00 91 PHE A N 1
ATOM 723 C CA . PHE A 1 91 ? -7.106 -4.067 43.158 1.00 53.00 91 PHE A CA 1
ATOM 724 C C . PHE A 1 91 ? -6.849 -3.851 41.654 1.00 53.00 91 PHE A C 1
ATOM 726 O O . PHE A 1 91 ? -6.594 -4.823 40.935 1.00 53.00 91 PHE A O 1
ATOM 733 N N . ILE A 1 92 ? -6.890 -2.599 41.187 1.00 45.19 92 ILE A N 1
ATOM 734 C CA . ILE A 1 92 ? -6.416 -2.164 39.859 1.00 45.19 92 ILE A CA 1
ATOM 735 C C . ILE A 1 92 ? -5.069 -1.465 40.035 1.00 45.19 92 ILE A C 1
ATOM 737 O O . ILE A 1 92 ? -4.141 -1.792 39.263 1.00 45.19 92 ILE A O 1
#

Secondary structure (DSSP, 8-state):
-EEE---TTTTSPP-EEE--SB-TTS-BS--------STT-SS---TTHHHHHHHHHHHHHHHHHHHHHHHHHHHHHHHH--S-HHHHGGG-

InterPro domains:
  IPR006429 Phage portal protein, lambda family [PF05136] (1-89)

Sequence (92 aa):
YYVSEDGYPGWMPQKWTWIPRELPGGRASFIHVFEPVEDGQTRGANVFYSVMEQMKMLDTLQNTQLQSAIVKAMYAATIESELDTQSAMDFI

Organism: Klebsiella pneumoniae (NCBI:txid573)